Protein AF-A0A845BUG4-F1 (afdb_monomer)

Radius of gyration: 12.68 Å; Cα contacts (8 Å, |Δi|>4): 143; chains: 1; bounding box: 36×32×28 Å

Nearest PDB structures (foldseek):
  6m36-assembly1_H  TM=8.900E-01  e=2.329E-05  Bacillus subtilis subsp. subtilis str. 168
  4hyl-assembly1_A  TM=8.564E-01  e=8.678E-04  Haliangium ochraceum DSM 14365
  3oir-assembly1_A  TM=7.754E-01  e=3.029E-04  Wolinella succinogenes
  3if5-assembly1_A-2  TM=8.332E-01  e=4.209E-04  Micrococcus luteus
  4dgh-assembly1_A  TM=6.899E-01  e=9.898E-04  Vibrio cholerae

Foldseek 3Di:
DDQPAAEDEDAEEQEPVCLVVVLVVLLVVQVVGQEYEYEDQRHPYYDVSNVVSVVVSQVSQVVVVHYYAYDPDDPVVCVRCVVVVNNVVNVVRYDPPD

Mean predicted aligned error: 4.61 Å

InterPro domains:
  IPR002645 STAS domain [PF13466] (4-90)
  IPR002645 STAS domain [PS50801] (10-98)
  IPR036513 STAS domain superfamily [G3DSA:3.30.750.24] (4-96)
  IPR036513 STAS domain superfamily [SSF52091] (9-92)
  IPR052746 MlaB ABC Transporter Complex Protein [PTHR35849] (4-92)

Secondary structure (DSSP, 8-state):
----EEEEEEEEEESHHHHHHHHHHHHHHHHHSSEEEEEEEEEEEE-HHHHHHHHHHHHHHHTTT-EEEEES--HHHHHHHHHTT-HHHHHTTBPP--

Organism: NCBI:txid2686017

Solvent-accessible surface area (backbone atoms only — not comparable to full-atom values): 5487 Å² total; per-residue (Å²): 136,83,81,60,72,48,76,40,77,44,65,43,61,27,28,78,88,38,23,65,62,51,40,57,54,50,51,53,52,47,73,75,43,66,39,33,36,36,33,30,73,50,45,77,43,66,47,74,38,35,56,53,35,55,53,49,50,48,53,57,23,55,79,68,78,30,53,61,39,41,38,59,73,50,67,69,53,54,51,51,26,50,77,70,73,41,35,78,63,53,55,75,32,38,64,77,89,126

Structure (mmCIF, N/CA/C/O backbone):
data_AF-A0A845BUG4-F1
#
_entry.id   AF-A0A845BUG4-F1
#
loop_
_atom_site.group_PDB
_atom_site.id
_atom_site.type_symbol
_atom_site.label_atom_id
_atom_site.label_alt_id
_atom_site.label_comp_id
_atom_site.label_asym_id
_atom_site.label_entity_id
_atom_site.label_seq_id
_atom_site.pdbx_PDB_ins_code
_atom_site.Cartn_x
_atom_site.Cartn_y
_atom_site.Cartn_z
_atom_site.occupancy
_atom_site.B_iso_or_equiv
_atom_site.auth_seq_id
_atom_site.auth_comp_id
_atom_site.auth_asym_id
_atom_site.auth_atom_id
_atom_site.pdbx_PDB_model_num
ATOM 1 N N . MET A 1 1 ? -23.842 16.044 4.896 1.00 38.88 1 MET A N 1
ATOM 2 C CA . MET A 1 1 ? -22.493 15.700 5.391 1.00 38.88 1 MET A CA 1
ATOM 3 C C . MET A 1 1 ? -21.646 15.376 4.176 1.00 38.88 1 MET A C 1
ATOM 5 O O . MET A 1 1 ? -21.964 14.429 3.472 1.00 38.88 1 MET A O 1
ATOM 9 N N . GLN A 1 2 ? -20.693 16.240 3.837 1.00 41.88 2 GLN A N 1
ATOM 10 C CA . GLN A 1 2 ? -19.873 16.103 2.635 1.00 41.88 2 GLN A CA 1
ATOM 11 C C . GLN A 1 2 ? -18.701 15.182 2.985 1.00 41.88 2 GLN A C 1
ATOM 13 O O . GLN A 1 2 ? -17.820 15.572 3.744 1.00 41.88 2 GLN A O 1
ATOM 18 N N . VAL A 1 3 ? -18.733 13.936 2.511 1.00 46.62 3 VAL A N 1
ATOM 19 C CA . VAL A 1 3 ? -17.630 12.987 2.707 1.00 46.62 3 VAL A CA 1
ATOM 20 C C . VAL A 1 3 ? -16.40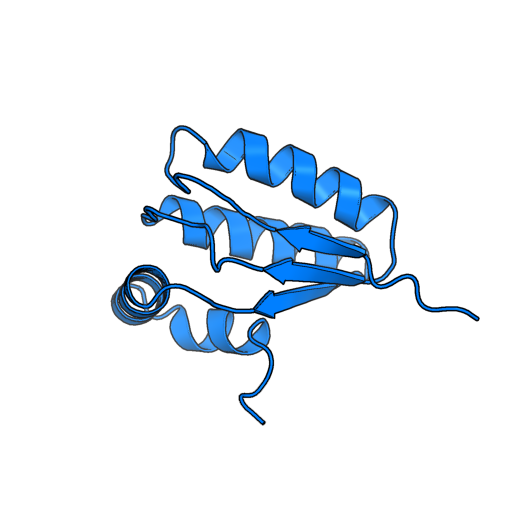3 13.506 1.955 1.00 46.62 3 VAL A C 1
ATOM 22 O O . VAL A 1 3 ? -16.365 13.531 0.726 1.00 46.62 3 VAL A O 1
ATOM 25 N N . HIS A 1 4 ? -15.408 14.006 2.686 1.00 52.16 4 HIS A N 1
ATOM 26 C CA . HIS A 1 4 ? -14.145 14.452 2.103 1.00 52.16 4 HIS A CA 1
ATOM 27 C C . HIS A 1 4 ? -13.305 13.222 1.741 1.00 52.16 4 HIS A C 1
ATOM 29 O O . HIS A 1 4 ? -12.527 12.720 2.549 1.00 52.16 4 HIS A O 1
ATOM 35 N N . HIS A 1 5 ? -13.466 12.723 0.518 1.00 55.78 5 HIS A N 1
ATOM 36 C CA . HIS A 1 5 ? -12.591 11.697 -0.038 1.00 55.78 5 HIS A CA 1
ATOM 37 C C . HIS A 1 5 ? -11.259 12.335 -0.445 1.00 55.78 5 HIS A C 1
ATOM 39 O O . HIS A 1 5 ? -11.148 12.977 -1.487 1.00 55.78 5 HIS A O 1
ATOM 45 N N . ALA A 1 6 ? -10.238 12.188 0.399 1.00 67.31 6 ALA A N 1
ATOM 46 C CA . ALA A 1 6 ? -8.907 12.694 0.094 1.00 67.31 6 ALA A CA 1
ATOM 47 C C . ALA A 1 6 ? -8.169 11.702 -0.819 1.00 67.31 6 ALA A C 1
ATOM 49 O O . ALA A 1 6 ? -7.675 10.671 -0.356 1.00 67.31 6 ALA A O 1
ATOM 50 N N . ALA A 1 7 ? -8.065 12.021 -2.110 1.00 77.69 7 ALA A N 1
ATOM 51 C CA . ALA A 1 7 ? -7.201 11.286 -3.029 1.00 77.69 7 ALA A CA 1
ATOM 52 C C . ALA A 1 7 ? -5.718 11.543 -2.701 1.00 77.69 7 ALA A C 1
ATOM 54 O O . ALA A 1 7 ? -5.289 12.672 -2.432 1.00 77.69 7 ALA A O 1
ATOM 55 N N . THR A 1 8 ? -4.929 10.475 -2.677 1.00 88.00 8 THR A N 1
ATOM 56 C CA . THR A 1 8 ? -3.504 10.479 -2.346 1.00 88.00 8 THR A CA 1
ATOM 57 C C . THR A 1 8 ? -2.765 9.594 -3.326 1.00 88.00 8 THR A C 1
ATOM 59 O O . THR A 1 8 ? -2.920 8.380 -3.296 1.00 88.00 8 THR A O 1
ATOM 62 N N . SER A 1 9 ? -1.927 10.178 -4.173 1.00 90.12 9 SER A N 1
ATOM 63 C CA . SER A 1 9 ? -1.042 9.377 -5.017 1.00 90.12 9 SER A CA 1
ATOM 64 C C . SER A 1 9 ? 0.196 8.954 -4.230 1.00 90.12 9 SER A C 1
ATOM 66 O O . SER A 1 9 ? 0.870 9.798 -3.636 1.00 90.12 9 SER A O 1
ATOM 68 N N . LEU A 1 10 ? 0.509 7.662 -4.262 1.00 91.12 10 LEU A N 1
ATOM 69 C CA . LEU A 1 10 ? 1.810 7.124 -3.887 1.00 91.12 10 LEU A CA 1
ATOM 70 C C . LEU A 1 10 ? 2.704 7.077 -5.124 1.00 91.12 10 LEU A C 1
ATOM 72 O O . LEU A 1 10 ? 2.280 6.686 -6.211 1.00 91.12 10 LEU A O 1
ATOM 76 N N . SER A 1 11 ? 3.953 7.502 -4.964 1.00 91.50 11 SER A N 1
ATOM 77 C CA . SER A 1 11 ? 4.894 7.631 -6.075 1.00 91.50 11 SER A CA 1
ATOM 78 C C . SER A 1 11 ? 6.307 7.238 -5.680 1.00 91.50 11 SER A C 1
ATOM 80 O O . SER A 1 11 ? 6.715 7.475 -4.543 1.00 91.50 11 SER A O 1
ATOM 82 N N . GLY A 1 12 ? 7.069 6.730 -6.647 1.00 91.00 12 GLY A N 1
ATOM 83 C CA . GLY A 1 12 ? 8.450 6.303 -6.441 1.00 91.00 12 GLY A CA 1
ATOM 84 C C . GLY A 1 12 ? 8.535 4.891 -5.869 1.00 91.00 12 GLY A C 1
ATOM 85 O O . GLY A 1 12 ? 7.677 4.048 -6.133 1.00 91.00 12 GLY A O 1
ATOM 86 N N . GLU A 1 13 ? 9.589 4.618 -5.107 1.00 93.00 13 GLU A N 1
ATOM 87 C CA . GLU A 1 13 ? 9.802 3.301 -4.509 1.00 93.00 13 GLU A CA 1
ATOM 88 C C . GLU A 1 13 ? 9.024 3.159 -3.195 1.00 93.00 13 GLU A C 1
ATOM 90 O O . GLU A 1 13 ? 9.057 4.056 -2.354 1.00 93.00 13 GLU A O 1
ATOM 95 N N . LEU A 1 14 ? 8.376 2.013 -2.987 1.00 91.50 14 LEU A N 1
ATOM 96 C CA . LEU A 1 14 ? 7.819 1.553 -1.714 1.00 91.50 14 LEU A CA 1
ATOM 97 C C . LEU A 1 14 ? 8.650 0.364 -1.222 1.00 91.50 14 LEU A C 1
ATOM 99 O O . LEU A 1 14 ? 8.311 -0.797 -1.444 1.00 91.50 14 LEU A O 1
ATOM 103 N N . THR A 1 15 ? 9.784 0.669 -0.605 1.00 93.31 15 THR A N 1
ATOM 104 C CA . THR A 1 15 ? 10.743 -0.316 -0.089 1.00 93.31 15 THR A CA 1
ATOM 105 C C . THR A 1 15 ? 11.003 -0.054 1.386 1.00 93.31 15 THR A C 1
ATOM 107 O O . THR A 1 15 ? 10.516 0.933 1.939 1.00 93.31 15 THR A O 1
ATOM 110 N N . MET A 1 16 ? 11.815 -0.888 2.036 1.00 91.12 16 MET A N 1
ATOM 111 C CA . MET A 1 16 ? 12.231 -0.675 3.433 1.00 91.12 16 MET A CA 1
ATOM 112 C C . MET A 1 16 ? 12.724 0.756 3.725 1.00 91.12 16 MET A C 1
ATOM 114 O O . MET A 1 16 ? 12.505 1.264 4.821 1.00 91.12 16 MET A O 1
ATOM 118 N N . LEU A 1 17 ? 13.363 1.419 2.753 1.00 90.94 17 LEU A N 1
ATOM 119 C CA . LEU A 1 17 ? 13.933 2.761 2.927 1.00 90.94 17 LEU A CA 1
ATOM 120 C C . LEU A 1 17 ? 12.881 3.879 2.930 1.00 90.94 17 LEU A C 1
ATOM 122 O O . LEU A 1 17 ? 13.076 4.903 3.579 1.00 90.94 17 LEU A O 1
ATOM 126 N N . SER A 1 18 ? 11.780 3.706 2.197 1.00 91.25 18 SER A N 1
ATOM 127 C CA . SER A 1 18 ? 10.750 4.736 2.016 1.00 91.25 18 SER A CA 1
ATOM 128 C C . SER A 1 18 ? 9.457 4.434 2.772 1.00 91.25 18 SER A C 1
ATOM 130 O O . SER A 1 18 ? 8.694 5.354 3.078 1.00 91.25 18 SER A O 1
ATOM 132 N N . ALA A 1 19 ? 9.209 3.165 3.104 1.00 91.62 19 ALA A N 1
ATOM 133 C CA . ALA A 1 19 ? 7.943 2.707 3.656 1.00 91.62 19 ALA A CA 1
ATOM 134 C C . ALA A 1 19 ? 7.594 3.398 4.983 1.00 91.62 19 ALA A C 1
ATOM 136 O O . ALA A 1 19 ? 6.462 3.833 5.179 1.00 91.62 19 ALA A O 1
ATOM 137 N N . GLU A 1 20 ? 8.559 3.576 5.887 1.00 92.69 20 GLU A N 1
ATOM 138 C CA . GLU A 1 20 ? 8.284 4.209 7.181 1.00 92.69 20 GLU A CA 1
ATOM 139 C C . GLU A 1 20 ? 7.852 5.678 7.030 1.00 92.69 20 GLU A C 1
ATOM 141 O O . GLU A 1 20 ? 6.911 6.133 7.687 1.00 92.69 20 GLU A O 1
ATOM 146 N N . GLN A 1 21 ? 8.514 6.425 6.141 1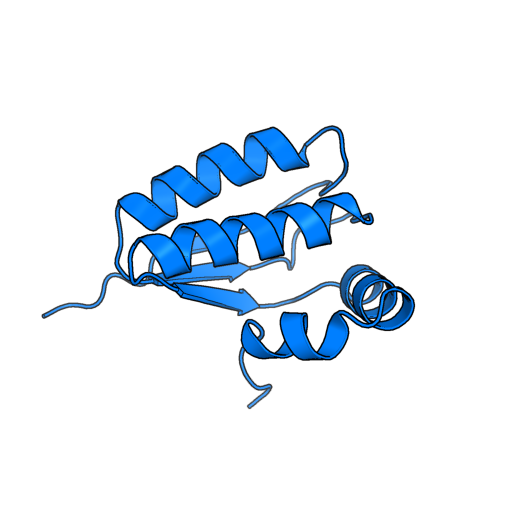.00 92.81 21 GLN A N 1
ATOM 147 C CA . GLN A 1 21 ? 8.171 7.823 5.878 1.00 92.81 21 GLN A CA 1
ATOM 148 C C . GLN A 1 21 ? 6.782 7.939 5.247 1.00 92.81 21 GLN A C 1
ATOM 150 O O . GLN A 1 21 ? 5.964 8.736 5.706 1.00 92.81 21 GLN A O 1
ATOM 155 N N . GLN A 1 22 ? 6.492 7.100 4.248 1.00 93.06 22 GLN A N 1
ATOM 156 C CA . GLN A 1 22 ? 5.182 7.056 3.601 1.00 93.06 22 GLN A CA 1
ATOM 157 C C . GLN A 1 22 ? 4.082 6.688 4.606 1.00 93.06 22 GLN A C 1
ATOM 159 O O . GLN A 1 22 ? 3.068 7.380 4.672 1.00 93.06 22 GLN A O 1
ATOM 164 N N . LEU A 1 23 ? 4.301 5.684 5.463 1.00 94.56 23 LEU A N 1
ATOM 165 C CA . LEU A 1 23 ? 3.349 5.301 6.506 1.00 94.56 23 LEU A CA 1
ATOM 166 C C . LEU A 1 23 ? 3.019 6.479 7.430 1.00 94.56 23 LEU A C 1
ATOM 168 O O . LEU A 1 23 ? 1.846 6.771 7.634 1.00 94.56 23 LEU A O 1
ATOM 172 N N . LYS A 1 24 ? 4.023 7.202 7.946 1.00 93.50 24 LYS A N 1
ATOM 173 C CA . LYS A 1 24 ? 3.794 8.367 8.824 1.00 93.50 24 LYS A CA 1
ATOM 174 C C . LYS A 1 24 ? 2.917 9.424 8.148 1.00 93.50 24 LYS A C 1
ATOM 176 O O . LYS A 1 24 ? 1.972 9.921 8.766 1.00 93.50 24 LYS A O 1
ATOM 181 N N . THR A 1 25 ? 3.192 9.735 6.881 1.00 92.31 25 THR A N 1
ATOM 182 C CA . THR A 1 25 ? 2.398 10.688 6.096 1.00 92.31 25 THR A CA 1
ATOM 183 C C . THR A 1 25 ? 0.967 10.196 5.888 1.00 92.31 25 THR A C 1
ATOM 185 O O . THR A 1 25 ? 0.020 10.946 6.134 1.00 92.31 25 THR A O 1
ATOM 188 N N . LEU A 1 26 ? 0.784 8.940 5.477 1.00 93.19 26 LEU A N 1
ATOM 189 C CA . LEU A 1 26 ? -0.541 8.364 5.241 1.00 93.19 26 LEU A CA 1
ATOM 190 C C . LEU A 1 26 ? -1.361 8.274 6.528 1.00 93.19 26 LEU A C 1
ATOM 192 O O . LEU A 1 26 ? -2.531 8.642 6.524 1.00 93.19 26 LEU A O 1
ATOM 196 N N . SER A 1 27 ? -0.752 7.875 7.642 1.00 92.81 27 SER A N 1
ATOM 197 C CA . SER A 1 27 ? -1.406 7.811 8.949 1.00 92.81 27 SER A CA 1
ATOM 198 C C . SER A 1 27 ? -1.880 9.179 9.432 1.00 92.81 27 SER A C 1
ATOM 200 O O . SER A 1 27 ? -2.969 9.288 9.997 1.00 92.81 27 SER A O 1
ATOM 202 N N . ALA A 1 28 ? -1.097 10.239 9.203 1.00 91.44 28 ALA A N 1
ATOM 203 C CA . ALA A 1 28 ? -1.517 11.604 9.509 1.00 91.44 28 ALA A CA 1
ATOM 204 C C . ALA A 1 28 ? -2.718 12.029 8.647 1.00 91.44 28 ALA A C 1
ATOM 206 O O . ALA A 1 28 ? -3.690 12.569 9.169 1.00 91.44 28 ALA A O 1
ATOM 207 N N . ARG A 1 29 ? -2.702 11.717 7.344 1.00 89.50 29 ARG A N 1
ATOM 208 C CA . ARG A 1 29 ? -3.827 12.016 6.441 1.00 89.50 29 ARG A CA 1
ATOM 209 C C . ARG A 1 29 ? -5.083 11.226 6.788 1.00 89.50 29 ARG A C 1
ATOM 211 O O . ARG A 1 29 ? -6.170 11.796 6.801 1.00 89.50 29 ARG A O 1
ATOM 218 N N . LEU A 1 30 ? -4.928 9.947 7.121 1.00 89.56 30 LEU A N 1
ATOM 219 C CA . LEU A 1 30 ? -6.018 9.093 7.575 1.00 89.56 30 LEU A CA 1
ATOM 220 C C . LEU A 1 30 ? -6.637 9.667 8.856 1.00 89.56 30 LEU A C 1
ATOM 222 O O . LEU A 1 30 ? -7.850 9.757 8.964 1.00 89.56 30 LEU A O 1
ATOM 226 N N . LYS A 1 31 ? -5.828 10.169 9.797 1.00 87.88 31 LYS A N 1
ATOM 227 C CA . LYS A 1 31 ? -6.320 10.854 11.005 1.00 87.88 31 LYS A CA 1
ATOM 228 C C . LYS A 1 31 ? -7.133 12.115 10.717 1.00 87.88 31 LYS A C 1
ATOM 230 O O . LYS A 1 31 ? -8.057 12.390 11.476 1.00 87.88 31 LYS A O 1
ATOM 235 N N . SER A 1 32 ? -6.854 12.838 9.639 1.00 84.25 32 SER A N 1
ATOM 236 C CA . SER A 1 32 ? -7.539 14.096 9.317 1.00 84.25 32 SER A CA 1
ATOM 237 C C . SER A 1 32 ? -8.846 13.949 8.527 1.00 84.25 32 SER A C 1
ATOM 239 O O . SER A 1 32 ? -9.591 14.920 8.452 1.00 84.25 32 SER A O 1
ATOM 241 N N . GLY A 1 33 ? -9.144 12.781 7.945 1.00 78.56 33 GLY A N 1
ATOM 242 C CA . GLY A 1 33 ? -10.363 12.551 7.151 1.00 78.56 33 GLY A CA 1
ATOM 243 C C . GLY A 1 33 ? -11.083 11.248 7.500 1.00 78.56 33 GLY A C 1
ATOM 244 O O . GLY A 1 33 ? -10.612 10.496 8.349 1.00 78.56 33 GLY A O 1
ATOM 245 N N . ASP A 1 34 ? -12.214 10.975 6.851 1.00 71.44 34 ASP A N 1
ATOM 246 C CA . ASP A 1 34 ? -13.015 9.764 7.112 1.00 71.44 34 ASP A CA 1
ATOM 247 C C . ASP A 1 34 ? -12.551 8.562 6.273 1.00 71.44 34 ASP A C 1
ATOM 249 O O . ASP A 1 34 ? -12.556 7.423 6.743 1.00 71.44 34 ASP A O 1
ATOM 253 N N . SER A 1 35 ? -12.106 8.818 5.037 1.00 80.12 35 SER A N 1
ATOM 254 C CA . SER A 1 35 ? -11.638 7.791 4.103 1.00 80.12 35 SER A CA 1
ATOM 255 C C . SER A 1 35 ? -10.514 8.316 3.217 1.00 80.12 35 SER A C 1
ATOM 257 O O . SER A 1 35 ? -10.577 9.438 2.706 1.00 80.12 35 SER A O 1
ATOM 259 N N . LEU A 1 36 ? -9.507 7.474 2.992 1.00 90.19 36 LEU A N 1
ATOM 260 C CA . LEU A 1 36 ? -8.355 7.778 2.145 1.00 90.19 36 LEU A CA 1
ATOM 261 C C . LEU A 1 36 ? -8.411 6.960 0.849 1.00 90.19 36 LEU A C 1
ATOM 263 O O . LEU A 1 36 ? -8.616 5.755 0.901 1.00 90.19 36 LEU A O 1
ATOM 267 N N . HIS A 1 37 ? -8.204 7.596 -0.301 1.00 91.94 37 HIS A N 1
ATOM 268 C CA . HIS A 1 37 ? -8.072 6.893 -1.583 1.00 91.94 37 HIS A CA 1
ATOM 269 C C . HIS A 1 37 ? -6.611 6.921 -2.008 1.00 91.94 37 HIS A C 1
ATOM 271 O O . HIS A 1 37 ? -6.051 8.008 -2.162 1.00 91.94 37 HIS A O 1
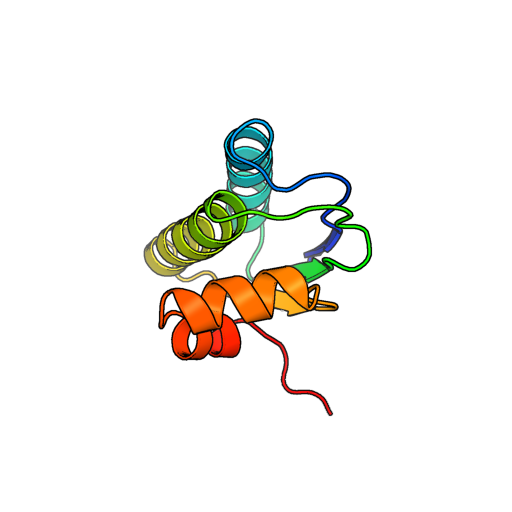ATOM 277 N N . LEU A 1 38 ? -5.983 5.757 -2.151 1.00 93.44 38 LEU A N 1
ATOM 278 C CA . LEU A 1 38 ? -4.572 5.632 -2.504 1.00 93.44 38 LEU A CA 1
ATOM 279 C C . LEU A 1 38 ? -4.418 5.204 -3.961 1.00 93.44 38 LEU A C 1
ATOM 281 O O . LEU A 1 38 ? -4.776 4.089 -4.322 1.00 93.44 38 LEU A O 1
ATOM 285 N N . ASP A 1 39 ? -3.826 6.067 -4.778 1.00 93.44 39 ASP A N 1
ATOM 286 C CA . ASP A 1 39 ? -3.477 5.761 -6.164 1.00 93.44 39 ASP A CA 1
ATOM 287 C C . ASP A 1 39 ? -2.006 5.344 -6.256 1.00 93.44 39 ASP A C 1
ATOM 289 O O . ASP A 1 39 ? -1.111 6.139 -5.962 1.00 93.44 39 ASP A O 1
ATOM 293 N N . LEU A 1 40 ? -1.750 4.097 -6.654 1.00 94.75 40 LEU A N 1
ATOM 294 C CA . LEU A 1 40 ? -0.406 3.531 -6.759 1.00 94.75 40 LEU A CA 1
ATOM 295 C C . LEU A 1 40 ? 0.149 3.562 -8.196 1.00 94.75 40 LEU A C 1
ATOM 297 O O . LEU A 1 40 ? 1.226 3.015 -8.436 1.00 94.75 40 LEU A O 1
ATOM 301 N N . ALA A 1 41 ? -0.506 4.248 -9.143 1.00 93.50 41 ALA A N 1
ATOM 302 C CA . ALA A 1 41 ? -0.086 4.295 -10.550 1.00 93.50 41 ALA A CA 1
ATOM 303 C C . ALA A 1 41 ? 1.353 4.797 -10.760 1.00 93.50 41 ALA A C 1
ATOM 305 O O . ALA A 1 41 ? 1.989 4.474 -11.761 1.00 93.50 41 ALA A O 1
ATOM 306 N N . LYS A 1 42 ? 1.872 5.610 -9.830 1.00 93.56 42 LYS A N 1
ATOM 307 C CA . LYS A 1 42 ? 3.224 6.189 -9.893 1.00 93.56 42 LYS A CA 1
ATOM 308 C C . LYS A 1 42 ? 4.253 5.427 -9.053 1.00 93.56 42 LYS A C 1
ATOM 310 O O . LYS A 1 42 ? 5.383 5.901 -8.913 1.00 93.56 42 LYS A O 1
ATOM 315 N N . VAL A 1 43 ? 3.886 4.284 -8.472 1.00 94.38 43 VAL A N 1
ATOM 316 C CA . VAL A 1 43 ? 4.817 3.421 -7.739 1.00 94.38 43 VAL A CA 1
ATOM 317 C C . VAL A 1 43 ? 5.670 2.659 -8.746 1.00 94.38 43 VAL A C 1
ATOM 319 O O . VAL A 1 43 ? 5.173 1.843 -9.517 1.00 94.38 43 VAL A O 1
ATOM 322 N N . THR A 1 44 ? 6.972 2.929 -8.743 1.00 93.06 44 THR A N 1
ATOM 323 C CA . THR A 1 44 ? 7.920 2.357 -9.710 1.00 93.06 44 THR A CA 1
ATOM 324 C C . THR A 1 44 ? 8.551 1.061 -9.217 1.00 93.06 44 THR A C 1
ATOM 326 O O . THR A 1 44 ? 9.009 0.250 -10.020 1.00 93.06 44 THR A O 1
ATOM 329 N N . ARG A 1 45 ? 8.574 0.847 -7.898 1.00 92.75 45 ARG A N 1
ATOM 330 C CA . ARG A 1 45 ? 9.144 -0.344 -7.264 1.00 92.75 45 ARG A CA 1
ATOM 331 C C . ARG A 1 45 ? 8.444 -0.625 -5.944 1.00 92.75 45 ARG A C 1
ATOM 333 O O . ARG A 1 45 ? 8.187 0.304 -5.186 1.00 92.75 45 ARG A O 1
ATOM 340 N N . ALA A 1 46 ? 8.184 -1.893 -5.655 1.00 92.81 46 ALA A N 1
ATOM 341 C CA . ALA A 1 46 ? 7.637 -2.329 -4.378 1.00 92.81 46 ALA A CA 1
ATOM 342 C C . ALA A 1 46 ? 8.277 -3.654 -3.946 1.00 92.81 46 ALA A C 1
ATOM 344 O O . ALA A 1 46 ? 8.545 -4.510 -4.791 1.00 92.81 46 ALA A O 1
ATOM 345 N N . ASP A 1 47 ? 8.518 -3.813 -2.647 1.00 93.75 47 ASP A N 1
ATOM 346 C CA . ASP A 1 47 ? 8.952 -5.068 -2.024 1.00 93.75 47 ASP A CA 1
ATOM 347 C C . ASP A 1 47 ? 7.991 -5.475 -0.886 1.00 93.75 47 ASP A C 1
ATOM 349 O O . ASP A 1 47 ? 6.882 -4.948 -0.767 1.00 93.75 47 ASP A O 1
ATOM 353 N N . SER A 1 48 ? 8.387 -6.428 -0.040 1.00 92.88 48 SER A N 1
ATOM 354 C CA . SER A 1 48 ? 7.574 -6.867 1.100 1.00 92.88 48 SER A CA 1
ATOM 355 C C . SER A 1 48 ? 7.236 -5.738 2.086 1.00 92.88 48 SER A C 1
ATOM 357 O O . SER A 1 48 ? 6.197 -5.799 2.741 1.00 92.88 48 SER A O 1
ATOM 359 N N . ALA A 1 49 ? 8.062 -4.692 2.189 1.00 93.94 49 ALA A N 1
ATOM 360 C CA . ALA A 1 49 ? 7.798 -3.548 3.057 1.00 93.94 49 ALA A CA 1
ATOM 361 C C . ALA A 1 49 ? 6.610 -2.707 2.570 1.00 93.94 49 ALA A C 1
ATOM 363 O O . ALA A 1 49 ? 5.926 -2.100 3.394 1.00 93.94 49 ALA A O 1
ATOM 364 N N . ALA A 1 50 ? 6.313 -2.707 1.266 1.00 94.25 50 ALA A N 1
ATOM 365 C CA . ALA A 1 50 ? 5.110 -2.067 0.738 1.00 94.25 50 ALA A CA 1
ATOM 366 C C . ALA A 1 50 ? 3.835 -2.732 1.277 1.00 94.25 50 ALA A C 1
ATOM 368 O O . ALA A 1 50 ? 2.910 -2.039 1.694 1.00 94.25 50 ALA A O 1
ATOM 369 N N . LEU A 1 51 ? 3.795 -4.069 1.325 1.00 94.94 51 LEU A N 1
ATOM 370 C CA . LEU A 1 51 ? 2.665 -4.801 1.907 1.00 94.94 51 LEU A CA 1
ATOM 371 C C . LEU A 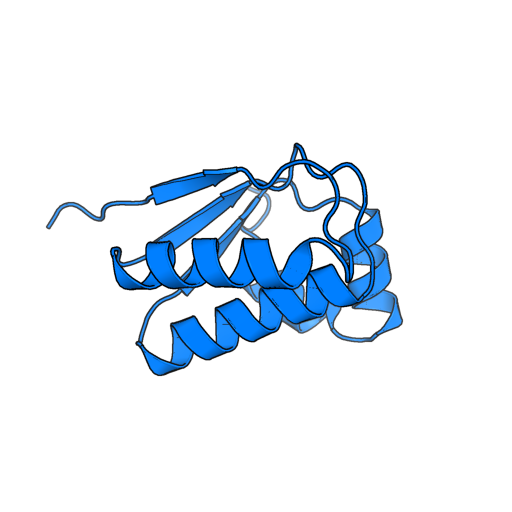1 51 ? 2.542 -4.521 3.404 1.00 94.94 51 LEU A C 1
ATOM 373 O O . LEU A 1 51 ? 1.460 -4.179 3.876 1.00 94.94 51 LEU A O 1
ATOM 377 N N . SER A 1 52 ? 3.660 -4.592 4.134 1.00 95.00 52 SER A N 1
ATOM 378 C CA . SER A 1 52 ? 3.692 -4.269 5.563 1.00 95.00 52 SER A CA 1
ATOM 379 C C . SER A 1 52 ? 3.174 -2.859 5.845 1.00 95.00 52 SER A C 1
ATOM 381 O O . SER A 1 52 ? 2.396 -2.677 6.777 1.00 95.00 52 SER A O 1
ATOM 383 N N . LEU A 1 53 ? 3.543 -1.872 5.021 1.00 95.31 53 LEU A N 1
ATOM 384 C CA . LEU A 1 53 ? 3.029 -0.505 5.112 1.00 95.31 53 LEU A CA 1
ATOM 385 C C . L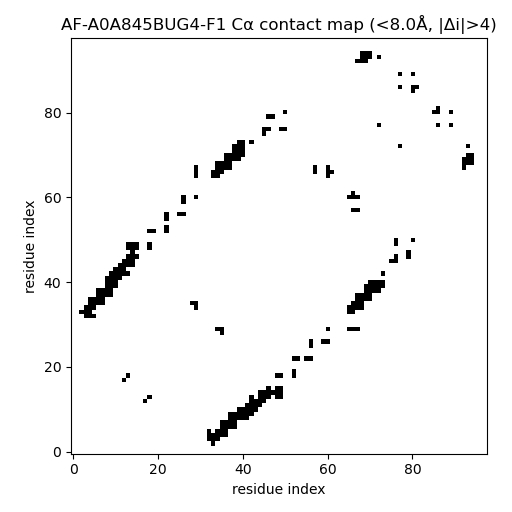EU A 1 53 ? 1.510 -0.457 4.950 1.00 95.31 53 LEU A C 1
ATOM 387 O O . LEU A 1 53 ? 0.836 0.157 5.776 1.00 95.31 53 LEU A O 1
ATOM 391 N N . LEU A 1 54 ? 0.970 -1.084 3.902 1.00 95.19 54 LEU A N 1
ATOM 392 C CA . LEU A 1 54 ? -0.468 -1.062 3.622 1.00 95.19 54 LEU A CA 1
ATOM 393 C C . LEU A 1 54 ? -1.269 -1.731 4.747 1.00 95.19 54 LEU A C 1
ATOM 395 O O . LEU A 1 54 ? -2.294 -1.204 5.182 1.00 95.19 54 LEU A O 1
ATOM 399 N N . PHE A 1 55 ? -0.788 -2.861 5.262 1.00 95.25 55 PHE A N 1
ATOM 400 C CA . PHE A 1 55 ? -1.454 -3.583 6.346 1.00 95.25 55 PHE A CA 1
ATOM 401 C C . PHE A 1 5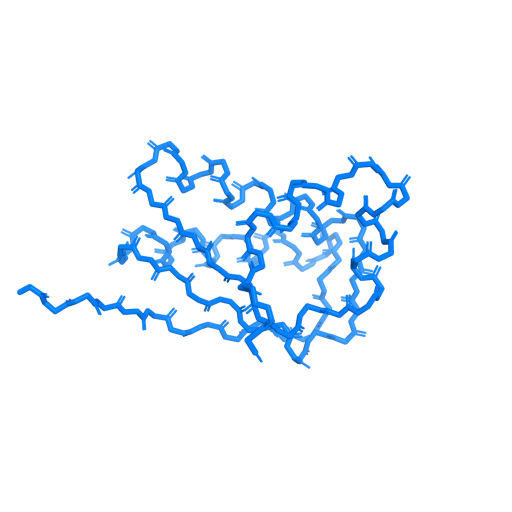5 ? -1.347 -2.857 7.685 1.00 95.25 55 PHE A C 1
ATOM 403 O O . PHE A 1 55 ? -2.313 -2.823 8.448 1.00 95.25 55 PHE A O 1
ATOM 410 N N . GLU A 1 56 ? -0.214 -2.215 7.962 1.00 95.50 56 GLU A N 1
ATOM 411 C CA . GLU A 1 56 ? -0.063 -1.372 9.144 1.00 95.50 56 GLU A CA 1
ATOM 412 C C . GLU A 1 56 ? -0.973 -0.138 9.069 1.00 95.50 56 GLU A C 1
ATOM 414 O O . GLU A 1 56 ? -1.635 0.199 10.052 1.00 95.50 56 GLU A O 1
ATOM 419 N N . LEU A 1 57 ? -1.098 0.489 7.895 1.00 95.00 57 LEU A N 1
ATOM 420 C CA . LEU A 1 57 ? -2.063 1.566 7.677 1.00 95.00 57 LEU A CA 1
ATOM 421 C C . LEU A 1 57 ? -3.502 1.082 7.917 1.00 95.00 57 LEU A C 1
ATOM 423 O O . LEU A 1 57 ? -4.284 1.787 8.557 1.00 95.00 57 LEU A O 1
ATOM 427 N N . ALA A 1 58 ? -3.841 -0.133 7.472 1.00 93.88 58 ALA A N 1
ATOM 428 C CA . ALA A 1 58 ? -5.166 -0.725 7.679 1.00 93.88 58 ALA A CA 1
ATOM 429 C C . ALA A 1 58 ? -5.443 -0.958 9.161 1.00 93.88 58 ALA A C 1
ATOM 431 O O . ALA A 1 58 ? -6.509 -0.598 9.660 1.00 93.88 58 ALA A O 1
ATOM 432 N N . ARG A 1 59 ? -4.457 -1.493 9.886 1.00 94.25 59 ARG A N 1
ATOM 433 C CA . ARG A 1 59 ? -4.530 -1.697 11.334 1.00 94.25 59 ARG A CA 1
ATOM 434 C C . ARG A 1 59 ? -4.741 -0.375 12.076 1.00 94.25 59 ARG A C 1
ATOM 436 O O . ARG A 1 59 ? -5.596 -0.300 12.958 1.00 94.25 59 ARG A O 1
ATOM 443 N N . GLN A 1 60 ? -4.003 0.676 11.708 1.00 94.06 60 GLN A N 1
ATOM 444 C CA . GLN A 1 60 ? -4.151 2.006 12.307 1.00 94.06 60 GLN A CA 1
ATOM 445 C C . GLN A 1 60 ? -5.499 2.656 11.982 1.00 94.06 60 GLN A C 1
ATOM 447 O O . GLN A 1 60 ? -6.067 3.324 12.847 1.00 94.06 60 GLN A O 1
ATOM 452 N N . GLY A 1 61 ? -6.008 2.465 10.763 1.00 92.00 61 GLY A N 1
ATOM 453 C CA . GLY A 1 61 ? -7.338 2.914 10.357 1.00 92.00 61 GLY A CA 1
ATOM 454 C C . GLY A 1 61 ? -8.438 2.223 11.148 1.00 92.00 61 GLY A C 1
ATOM 455 O O . GLY A 1 61 ? -9.252 2.897 11.777 1.00 92.00 61 GLY A O 1
ATOM 456 N N . ALA A 1 62 ? -8.403 0.891 11.208 1.00 91.50 62 ALA A N 1
ATOM 457 C CA . ALA A 1 62 ? -9.379 0.082 11.931 1.00 91.50 62 ALA A CA 1
ATOM 458 C C . ALA A 1 62 ? -9.468 0.463 13.417 1.00 91.50 62 ALA A C 1
ATOM 460 O O . ALA A 1 62 ? -10.567 0.623 13.942 1.00 91.50 62 ALA A O 1
ATOM 461 N N . ALA A 1 63 ? -8.327 0.707 14.075 1.00 92.56 63 ALA A N 1
ATOM 462 C CA . ALA A 1 63 ? -8.280 1.165 15.468 1.00 92.56 63 ALA A CA 1
ATOM 463 C C . ALA A 1 63 ? -8.967 2.528 15.703 1.00 92.56 63 ALA A C 1
ATOM 465 O O . ALA A 1 63 ? -9.265 2.882 16.840 1.00 92.56 63 ALA A O 1
ATOM 466 N N . GLN A 1 64 ? -9.201 3.298 14.639 1.00 89.88 64 GLN A N 1
ATOM 467 C CA . GLN A 1 64 ? -9.808 4.629 14.666 1.00 89.88 64 GLN A CA 1
ATOM 468 C C . GLN A 1 64 ? -11.161 4.677 13.934 1.00 89.88 64 GLN A C 1
ATOM 470 O O . GLN A 1 64 ? -11.702 5.763 13.744 1.00 89.88 64 GLN A O 1
ATOM 475 N N . GLY A 1 65 ? -11.702 3.531 13.496 1.00 90.50 65 GLY A N 1
ATOM 476 C CA . GLY A 1 65 ? -12.939 3.471 12.707 1.00 90.50 65 GLY A CA 1
ATOM 477 C C . GLY A 1 65 ? -12.817 4.066 11.299 1.00 90.50 65 GLY A C 1
ATOM 478 O O . GLY A 1 65 ? -13.815 4.489 10.725 1.00 90.50 65 GLY A O 1
ATOM 479 N N . LYS A 1 66 ? -11.600 4.128 10.749 1.00 90.75 66 LYS A N 1
ATOM 480 C CA . LYS A 1 66 ? -11.287 4.715 9.439 1.00 90.75 66 LYS A CA 1
ATOM 481 C C . LYS A 1 66 ? -10.881 3.649 8.438 1.00 90.75 66 LYS A C 1
ATOM 483 O O . LYS A 1 66 ? -10.383 2.588 8.811 1.00 90.75 66 LYS A O 1
ATOM 488 N N . SER A 1 67 ? -11.045 3.957 7.158 1.00 90.25 67 SER A N 1
ATOM 489 C CA . SER A 1 67 ? -10.720 3.036 6.069 1.00 90.25 67 SER A CA 1
ATOM 490 C C . SER A 1 67 ? -9.956 3.725 4.943 1.00 90.25 67 SER A C 1
ATOM 492 O O . SER A 1 67 ? -9.875 4.956 4.868 1.00 90.25 67 SER A O 1
ATOM 494 N N . PHE A 1 68 ? -9.360 2.913 4.077 1.00 92.25 68 PHE A N 1
ATOM 495 C CA . PHE A 1 68 ? -8.790 3.374 2.824 1.00 92.25 68 PHE A CA 1
ATOM 496 C C . PHE A 1 68 ? -9.082 2.378 1.706 1.00 92.25 68 PHE A C 1
ATOM 498 O O . PHE A 1 68 ? -9.361 1.206 1.962 1.00 92.25 68 PHE A O 1
ATOM 505 N N . THR A 1 69 ? -8.967 2.864 0.479 1.00 93.94 69 THR A N 1
ATOM 506 C CA . THR A 1 69 ? -9.073 2.089 -0.756 1.00 93.94 69 THR A CA 1
ATOM 507 C C . THR A 1 69 ? -7.803 2.245 -1.588 1.00 93.94 69 THR A C 1
ATOM 509 O O . THR A 1 69 ? -7.082 3.240 -1.476 1.00 93.94 69 THR A O 1
ATOM 512 N N . LEU A 1 70 ? -7.513 1.241 -2.410 1.00 94.50 70 LEU A N 1
ATOM 513 C CA . LEU A 1 70 ? -6.375 1.182 -3.316 1.00 94.50 70 LEU A CA 1
ATOM 514 C C . LEU A 1 70 ? -6.857 1.211 -4.767 1.00 94.50 70 LEU A C 1
ATOM 516 O O . LEU A 1 70 ? -7.758 0.463 -5.148 1.00 94.50 70 LEU A O 1
ATOM 520 N N . GLN A 1 71 ? -6.180 2.013 -5.581 1.00 93.88 71 GLN A N 1
ATOM 521 C CA . GLN A 1 71 ? -6.341 2.100 -7.027 1.00 93.88 71 GLN A CA 1
ATOM 522 C C . GLN A 1 71 ? -4.991 1.901 -7.719 1.00 93.88 71 GLN A C 1
ATOM 524 O O . GLN A 1 71 ? -3.936 2.204 -7.156 1.00 93.88 71 GLN A O 1
ATOM 529 N N . ASN A 1 72 ? -5.030 1.406 -8.960 1.00 93.19 72 ASN A N 1
ATOM 530 C CA . ASN A 1 72 ? -3.852 1.213 -9.814 1.00 93.19 72 ASN A CA 1
ATOM 531 C C . ASN A 1 72 ? -2.720 0.430 -9.122 1.00 93.19 72 ASN A C 1
ATOM 533 O O . ASN A 1 72 ? -1.545 0.790 -9.216 1.00 93.19 72 ASN A O 1
ATOM 537 N N . VAL A 1 73 ? -3.079 -0.633 -8.392 1.00 93.75 73 VAL A N 1
ATOM 538 C CA . VAL A 1 73 ? -2.121 -1.458 -7.647 1.00 93.75 73 VAL A CA 1
ATOM 539 C C . VAL A 1 73 ? -1.160 -2.154 -8.624 1.00 93.75 73 VAL A C 1
ATOM 541 O O . VAL A 1 73 ? -1.617 -2.898 -9.495 1.00 93.75 73 VAL A O 1
ATOM 544 N N . PRO A 1 74 ? 0.168 -1.958 -8.505 1.00 92.50 74 PRO A N 1
ATOM 545 C CA . PRO A 1 74 ? 1.130 -2.547 -9.427 1.00 92.50 74 PRO A CA 1
ATOM 546 C C . PRO A 1 74 ? 1.114 -4.076 -9.370 1.00 92.50 74 PRO A C 1
ATOM 548 O O . PRO A 1 74 ? 1.140 -4.667 -8.288 1.00 92.50 74 PRO A O 1
ATOM 551 N N . ALA A 1 75 ? 1.180 -4.728 -10.534 1.00 92.06 75 ALA A N 1
ATOM 552 C CA . ALA A 1 75 ? 1.231 -6.189 -10.633 1.00 92.06 75 ALA A CA 1
ATOM 553 C C . ALA A 1 75 ? 2.318 -6.847 -9.750 1.00 92.06 75 ALA A C 1
ATOM 555 O O . ALA A 1 75 ? 2.013 -7.862 -9.123 1.00 92.06 75 ALA A O 1
ATOM 556 N N . PRO A 1 76 ? 3.544 -6.290 -9.606 1.00 89.81 76 PRO A N 1
ATOM 557 C CA . PRO A 1 76 ? 4.540 -6.843 -8.685 1.00 89.81 76 PRO A CA 1
ATOM 558 C C . PRO A 1 76 ? 4.064 -6.916 -7.229 1.00 89.81 76 PRO A C 1
ATOM 560 O O . PRO A 1 76 ? 4.366 -7.887 -6.540 1.00 89.81 76 PRO A O 1
ATOM 563 N N . LEU A 1 77 ? 3.287 -5.933 -6.763 1.00 93.25 77 LEU A N 1
ATOM 564 C CA . LEU A 1 77 ? 2.768 -5.912 -5.396 1.00 93.25 77 LEU A CA 1
ATOM 565 C C . LEU A 1 77 ? 1.687 -6.981 -5.189 1.00 93.25 77 LEU A C 1
ATOM 567 O O . LEU A 1 77 ? 1.683 -7.661 -4.164 1.00 93.25 77 LEU A O 1
ATOM 571 N N . ILE A 1 78 ? 0.829 -7.186 -6.194 1.00 94.31 78 ILE A N 1
ATOM 572 C CA . ILE A 1 78 ? -0.158 -8.276 -6.211 1.00 94.31 78 ILE A CA 1
ATOM 573 C C . ILE A 1 78 ? 0.555 -9.636 -6.179 1.00 94.31 78 ILE A C 1
ATOM 575 O O . ILE A 1 78 ? 0.181 -10.516 -5.405 1.00 94.31 78 ILE A O 1
ATOM 579 N N . SER A 1 79 ? 1.610 -9.812 -6.980 1.00 94.38 79 SER A N 1
ATOM 580 C CA . SER A 1 79 ? 2.411 -11.042 -6.997 1.00 94.38 79 SER A CA 1
ATOM 581 C C . SER A 1 79 ? 3.071 -11.326 -5.648 1.00 94.38 79 SER A C 1
ATOM 583 O O . SER A 1 79 ? 3.054 -12.470 -5.197 1.00 94.38 79 SER A O 1
ATOM 585 N N . LEU A 1 80 ? 3.605 -10.299 -4.977 1.00 94.50 80 LEU A N 1
ATOM 586 C CA . LEU A 1 80 ? 4.144 -10.435 -3.622 1.00 94.50 80 LEU A CA 1
ATOM 587 C C . LEU A 1 80 ? 3.051 -10.847 -2.631 1.00 94.50 80 LEU A C 1
ATOM 589 O O . LEU A 1 80 ? 3.263 -11.770 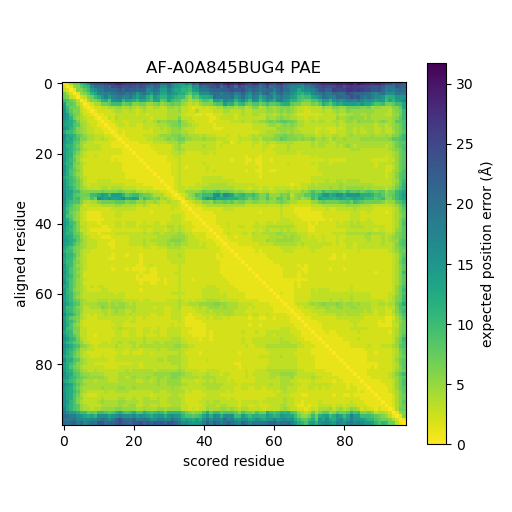-1.851 1.00 94.50 80 LEU A O 1
ATOM 593 N N . ALA A 1 81 ? 1.872 -10.221 -2.682 1.00 95.50 81 ALA A N 1
ATOM 594 C CA . ALA A 1 81 ? 0.769 -10.575 -1.791 1.00 95.50 81 ALA A CA 1
ATOM 595 C C . ALA A 1 81 ? 0.359 -12.044 -1.961 1.00 95.50 81 ALA A C 1
ATOM 597 O O . ALA A 1 81 ? 0.224 -12.751 -0.968 1.00 95.50 81 ALA A O 1
ATOM 598 N N . LYS A 1 82 ? 0.264 -12.531 -3.205 1.00 95.44 82 LYS A N 1
ATOM 599 C CA . LYS A 1 82 ? -0.012 -13.945 -3.506 1.00 95.44 82 LYS A CA 1
ATOM 600 C C . LYS A 1 82 ? 1.075 -14.876 -2.979 1.00 95.44 82 LYS A C 1
ATOM 602 O O . LYS A 1 82 ? 0.761 -15.881 -2.353 1.00 95.44 82 LYS A O 1
ATOM 607 N N . LEU A 1 83 ? 2.346 -14.530 -3.194 1.00 94.75 83 LEU A N 1
ATOM 608 C CA . LEU A 1 83 ? 3.482 -15.322 -2.716 1.00 94.75 83 LEU A CA 1
ATOM 609 C C . LEU A 1 83 ? 3.471 -15.486 -1.188 1.00 94.75 83 LEU A C 1
ATOM 611 O O . LEU A 1 83 ? 3.841 -16.542 -0.682 1.00 94.75 83 LEU A O 1
ATOM 615 N N . TYR A 1 84 ? 3.024 -14.458 -0.465 1.00 92.69 84 TYR A N 1
ATOM 616 C CA . TYR A 1 84 ? 2.918 -14.470 0.994 1.00 92.69 84 TYR A CA 1
ATOM 617 C C . TYR A 1 84 ? 1.538 -14.903 1.524 1.00 92.69 84 TYR A C 1
ATOM 619 O O . TYR A 1 84 ? 1.334 -14.885 2.736 1.00 92.69 84 TYR A O 1
ATOM 627 N N . GLY A 1 85 ? 0.589 -15.282 0.657 1.00 93.62 85 GLY A N 1
ATOM 628 C CA . GLY A 1 85 ? -0.776 -15.666 1.053 1.00 93.62 85 GLY A CA 1
ATOM 629 C C . GLY A 1 85 ? -1.616 -14.525 1.645 1.00 93.62 85 GLY A C 1
ATOM 630 O O . GLY A 1 85 ? -2.550 -14.767 2.407 1.00 93.62 85 GLY A O 1
ATOM 631 N N . ALA A 1 86 ? -1.263 -13.276 1.338 1.00 94.06 86 ALA A N 1
ATOM 632 C CA . ALA A 1 86 ? -1.918 -12.057 1.811 1.00 94.06 86 ALA A CA 1
ATOM 633 C C . ALA A 1 86 ? -2.759 -11.360 0.723 1.00 94.06 86 ALA A C 1
ATOM 635 O O . ALA A 1 86 ? -3.235 -10.243 0.922 1.00 94.06 86 ALA A O 1
ATOM 636 N N . ASP A 1 87 ? -2.941 -11.997 -0.430 1.00 93.12 87 ASP A N 1
ATOM 637 C CA . ASP A 1 87 ? -3.746 -11.526 -1.559 1.00 93.12 87 ASP A CA 1
ATOM 638 C C . ASP A 1 87 ? -5.211 -11.313 -1.177 1.00 93.12 87 ASP A C 1
ATOM 640 O O . ASP A 1 87 ? -5.747 -10.236 -1.407 1.00 93.12 87 ASP A O 1
ATOM 644 N N . THR A 1 88 ? -5.820 -12.263 -0.467 1.00 92.56 88 THR A N 1
ATOM 645 C CA . THR A 1 88 ? -7.200 -12.109 0.031 1.00 92.56 88 THR A CA 1
ATOM 646 C C . THR A 1 88 ? -7.372 -10.929 0.985 1.00 92.56 88 THR A C 1
ATOM 648 O O . THR A 1 88 ? -8.458 -10.360 1.076 1.00 92.56 88 THR A O 1
ATOM 651 N N . LEU A 1 89 ? -6.320 -10.558 1.723 1.00 91.81 89 LEU A N 1
ATOM 652 C CA . LEU A 1 89 ? -6.330 -9.376 2.578 1.00 91.81 89 LEU A CA 1
ATOM 653 C C . LEU A 1 89 ? -6.154 -8.107 1.743 1.00 91.81 89 LEU A C 1
ATOM 655 O O . LEU A 1 89 ? -6.879 -7.143 1.969 1.00 91.81 89 LEU A O 1
ATOM 659 N N . LEU A 1 90 ? -5.233 -8.119 0.775 1.00 93.50 90 LEU A N 1
ATOM 660 C CA . LEU A 1 90 ? -5.008 -7.006 -0.144 1.00 93.50 90 LEU A CA 1
ATOM 661 C C . LEU A 1 90 ? -6.273 -6.671 -0.952 1.00 93.50 90 LEU A C 1
ATOM 663 O O . LEU A 1 90 ? -6.638 -5.500 -1.037 1.00 93.50 90 LEU A O 1
ATOM 667 N N . ASP A 1 91 ? -6.972 -7.687 -1.461 1.00 92.75 91 ASP A N 1
ATOM 668 C CA . ASP A 1 91 ? -8.197 -7.556 -2.259 1.00 92.75 91 ASP A CA 1
ATOM 669 C C . ASP A 1 91 ? -9.307 -6.796 -1.523 1.00 92.75 91 ASP A C 1
ATOM 671 O O . ASP A 1 91 ? -10.077 -6.078 -2.154 1.00 92.75 91 ASP A O 1
ATOM 675 N N . LYS A 1 92 ? -9.367 -6.873 -0.185 1.00 91.94 92 LYS A N 1
ATOM 676 C CA . LYS A 1 92 ? -10.355 -6.120 0.614 1.00 91.9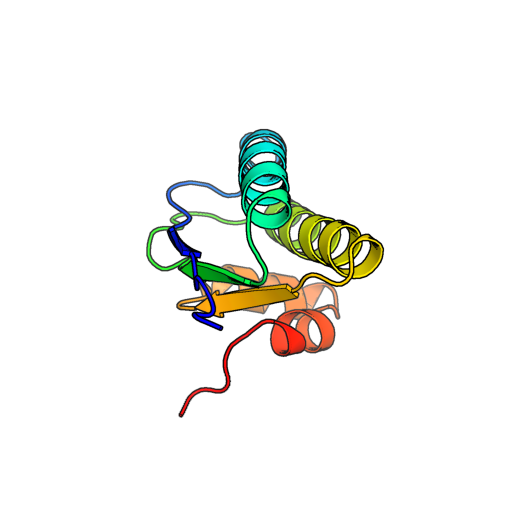4 92 LYS A CA 1
ATOM 677 C C . LYS A 1 92 ? -10.187 -4.610 0.510 1.00 91.94 92 LYS A C 1
ATOM 679 O O . LYS A 1 92 ? -11.135 -3.879 0.783 1.00 91.94 92 LYS A O 1
ATOM 684 N N . PHE A 1 93 ? -8.979 -4.153 0.196 1.00 92.00 93 PHE A N 1
ATOM 685 C CA . PHE A 1 93 ? -8.664 -2.736 0.077 1.00 92.00 93 PHE A CA 1
ATOM 686 C C . PHE A 1 93 ? -8.696 -2.265 -1.372 1.00 92.00 93 PHE A C 1
ATOM 688 O O . PHE A 1 93 ? -8.745 -1.062 -1.605 1.00 92.00 93 PHE A O 1
ATOM 695 N N . MET A 1 94 ? -8.643 -3.172 -2.347 1.00 90.12 94 MET A N 1
ATOM 696 C CA . MET A 1 94 ? -8.719 -2.797 -3.754 1.00 90.12 94 MET A CA 1
ATOM 697 C C . MET A 1 94 ? -10.159 -2.457 -4.116 1.00 90.12 94 MET A C 1
ATOM 699 O O . MET A 1 94 ? -11.090 -3.173 -3.744 1.00 90.12 94 MET A O 1
ATOM 703 N N . GLU A 1 95 ? -10.359 -1.360 -4.846 1.00 75.00 95 GLU A N 1
ATOM 704 C CA . GLU A 1 95 ? -11.681 -1.115 -5.412 1.00 75.00 95 GLU A CA 1
ATOM 705 C C . GLU A 1 95 ? -12.028 -2.224 -6.417 1.00 75.00 95 GLU A C 1
ATOM 707 O O . GLU A 1 95 ? -11.168 -2.623 -7.212 1.00 75.00 95 GLU A O 1
ATOM 712 N N . PRO A 1 96 ? -13.272 -2.742 -6.403 1.00 59.34 96 PRO A N 1
ATOM 713 C CA . PRO A 1 96 ? -13.692 -3.726 -7.384 1.00 59.34 96 PRO A CA 1
ATOM 714 C C . PRO A 1 96 ? -13.566 -3.115 -8.781 1.00 59.34 96 PRO A C 1
ATOM 716 O O . PRO A 1 96 ? -14.094 -2.031 -9.039 1.00 59.34 96 PRO A O 1
ATOM 719 N N . ALA A 1 97 ? -12.861 -3.812 -9.676 1.00 53.31 97 ALA A N 1
ATOM 720 C CA . ALA A 1 97 ? -12.789 -3.444 -11.083 1.00 53.31 97 ALA A CA 1
ATOM 721 C C . ALA A 1 97 ? -14.218 -3.440 -11.649 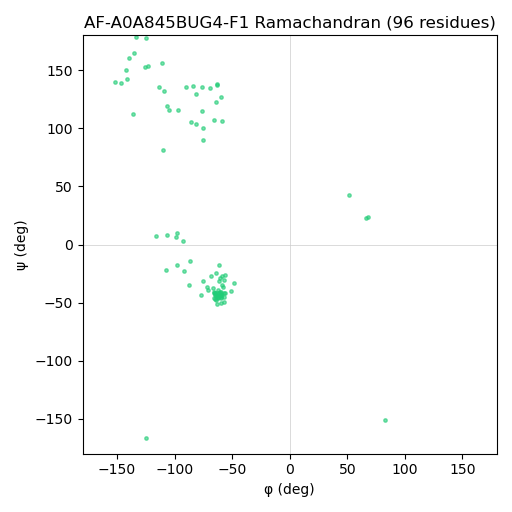1.00 53.31 97 ALA A C 1
ATOM 723 O O . ALA A 1 97 ? -14.837 -4.498 -11.771 1.00 53.31 97 ALA A O 1
ATOM 724 N N . ARG A 1 98 ? -14.766 -2.247 -11.887 1.00 42.31 98 ARG A N 1
ATOM 725 C CA . ARG A 1 98 ? -16.096 -2.058 -12.468 1.00 42.31 98 ARG A CA 1
ATOM 726 C C . ARG A 1 98 ? -16.060 -2.217 -13.981 1.00 42.31 98 ARG A C 1
ATOM 728 O O . ARG A 1 98 ? -15.080 -1.734 -14.589 1.00 42.31 98 ARG A O 1
#

Sequence (98 aa):
MQVHHAATSLSGELTMLSAEQQLKTLSARLKSGDSLHLDLAKVTRADSAALSLLFELARQGAAQGKSFTLQNVPAPLISLAKLYGADTLLDKFMEPAR

pLDDT: mean 87.99, std 12.76, range [38.88, 95.5]